Protein AF-A0A0E3L816-F1 (afdb_monomer_lite)

pLDDT: mean 95.99, std 7.19, range [52.72, 98.75]

Foldseek 3Di:
DDQADQAVPADDDFDDQPPPLAGQRNSNPNDRDVVSLVSCVVCQVVCQVRHDQSRQVLVPPRGRDVVSSVSSVVVD

Secondary structure (DSSP, 8-state):
---PPPPTT-SS--B-SSSSS---BTT-SSS--HHHHHHHHHHHHHHHHHS-GGGT-SS-SSS--HHHHHHHHHT-

InterPro domains:
  IPR002048 EF-hand domain [PS50222] (56-76)
  IPR018247 EF-Hand 1, calcium-binding site [PS00018] (57-69)
  IPR036439 Dockerin domain superfamily [SSF63446] (22-74)
  IPR050753 Peptidase M14 domain-containing protein [PTHR11532] (2-76)

Structure (mmCIF, N/CA/C/O backbone):
data_AF-A0A0E3L816-F1
#
_entry.id   AF-A0A0E3L816-F1
#
loop_
_atom_site.group_PDB
_atom_site.id
_atom_site.type_symbol
_atom_site.label_atom_id
_atom_site.label_alt_id
_atom_site.label_comp_id
_atom_site.label_asym_id
_atom_site.label_entity_id
_atom_site.label_seq_id
_atom_site.pdbx_PDB_ins_code
_atom_site.Cartn_x
_atom_site.Cartn_y
_atom_site.Cartn_z
_atom_site.occupancy
_atom_site.B_iso_or_equiv
_atom_site.auth_seq_id
_atom_site.auth_comp_id
_atom_site.auth_asym_id
_atom_site.auth_atom_id
_atom_site.pdbx_PDB_model_num
ATOM 1 N N . MET A 1 1 ? -8.254 0.865 17.508 1.00 52.72 1 MET A N 1
ATOM 2 C C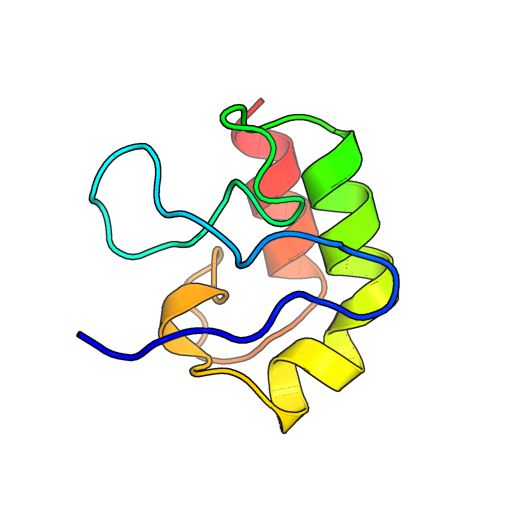A . MET A 1 1 ? -7.113 1.240 16.658 1.00 52.72 1 MET A CA 1
ATOM 3 C C . MET A 1 1 ? -6.302 -0.028 16.487 1.00 52.72 1 MET A C 1
ATOM 5 O O . MET A 1 1 ? -5.660 -0.459 17.439 1.00 52.72 1 MET A O 1
ATOM 9 N N . THR A 1 2 ? -6.503 -0.718 15.370 1.00 59.31 2 THR A N 1
ATOM 10 C CA . THR A 1 2 ? -5.756 -1.936 15.045 1.00 59.31 2 THR A CA 1
ATOM 11 C C . THR A 1 2 ? -4.356 -1.484 14.659 1.00 59.31 2 THR A C 1
ATOM 13 O O . THR A 1 2 ? -4.212 -0.640 13.783 1.00 59.31 2 THR A O 1
ATOM 16 N N . LEU A 1 3 ? -3.336 -1.943 15.381 1.00 78.12 3 LEU A N 1
ATOM 17 C CA . LEU A 1 3 ? -1.957 -1.625 15.031 1.00 78.12 3 LEU A CA 1
ATOM 18 C C . LEU A 1 3 ? -1.538 -2.590 13.919 1.00 78.12 3 LEU A C 1
ATOM 20 O O . LEU A 1 3 ? -1.418 -3.788 14.178 1.00 78.12 3 LEU A O 1
ATOM 24 N N . LEU A 1 4 ? -1.369 -2.086 12.697 1.00 90.44 4 LEU A N 1
ATOM 25 C CA . LEU A 1 4 ? -0.838 -2.878 11.591 1.00 90.44 4 LEU A CA 1
ATOM 26 C C . LEU A 1 4 ? 0.658 -3.130 11.811 1.00 90.44 4 LEU A C 1
ATOM 28 O O . LEU A 1 4 ? 1.372 -2.286 12.357 1.00 90.44 4 LEU A O 1
ATOM 32 N N . SER A 1 5 ? 1.125 -4.309 11.408 1.00 94.44 5 SER A N 1
ATOM 33 C CA . SER A 1 5 ? 2.562 -4.586 11.334 1.00 94.44 5 SER A CA 1
ATOM 34 C C . SER A 1 5 ? 3.148 -3.973 10.056 1.00 94.44 5 SER A C 1
ATOM 36 O O . SER A 1 5 ? 2.432 -3.863 9.062 1.00 94.44 5 SER A O 1
ATOM 38 N N . PRO A 1 6 ? 4.433 -3.593 10.036 1.00 97.00 6 PRO A N 1
ATOM 39 C CA . PRO A 1 6 ? 5.118 -3.315 8.779 1.00 97.00 6 PRO A CA 1
ATOM 40 C C . PRO A 1 6 ? 5.032 -4.513 7.829 1.00 97.00 6 PRO A C 1
ATOM 42 O O . PRO A 1 6 ? 5.036 -5.665 8.279 1.00 97.00 6 PRO A O 1
ATOM 45 N N . LEU A 1 7 ? 4.976 -4.241 6.524 1.00 97.25 7 LEU A N 1
ATOM 46 C CA . LEU A 1 7 ? 5.172 -5.276 5.508 1.00 97.25 7 LEU A CA 1
ATOM 47 C C . LEU A 1 7 ? 6.582 -5.880 5.645 1.00 97.25 7 LEU A C 1
ATOM 49 O O . LEU A 1 7 ? 7.487 -5.229 6.181 1.00 97.25 7 LEU A O 1
ATOM 53 N N . PRO A 1 8 ? 6.810 -7.099 5.126 1.00 97.31 8 PRO A N 1
ATOM 54 C CA . PRO A 1 8 ? 8.155 -7.624 4.957 1.00 97.31 8 PRO A CA 1
ATOM 55 C C . PRO A 1 8 ? 9.075 -6.596 4.282 1.00 97.31 8 PRO A C 1
ATOM 57 O O . PRO A 1 8 ? 8.696 -5.916 3.327 1.00 97.31 8 PRO A O 1
ATOM 60 N N . ASP A 1 9 ? 10.281 -6.464 4.829 1.00 92.00 9 ASP A N 1
ATOM 61 C CA . ASP A 1 9 ? 11.312 -5.512 4.401 1.00 92.00 9 ASP A CA 1
ATOM 62 C C . ASP A 1 9 ? 10.954 -4.015 4.539 1.00 92.00 9 ASP A C 1
ATOM 64 O O . ASP A 1 9 ? 11.729 -3.168 4.093 1.00 92.00 9 ASP A O 1
ATOM 68 N N . GLN A 1 10 ? 9.841 -3.670 5.202 1.00 95.62 10 GLN A N 1
ATOM 69 C CA . GLN A 1 10 ? 9.494 -2.292 5.571 1.00 95.62 10 GLN A CA 1
ATOM 70 C C . GLN A 1 10 ? 9.739 -2.029 7.062 1.00 95.62 10 GLN A C 1
ATOM 72 O O . GLN A 1 10 ? 9.588 -2.910 7.909 1.00 95.62 10 GLN A O 1
ATOM 77 N N . GLU A 1 11 ? 10.126 -0.797 7.399 1.00 93.75 11 GLU A N 1
ATOM 78 C CA . GLU A 1 11 ? 10.358 -0.382 8.792 1.00 93.75 11 GLU A CA 1
ATOM 79 C C . GLU A 1 11 ? 9.070 0.114 9.468 1.00 93.75 11 GLU A C 1
ATOM 81 O O . GLU A 1 11 ? 8.868 -0.095 10.667 1.00 93.75 11 GLU A O 1
ATOM 86 N N . TYR A 1 12 ? 8.185 0.750 8.700 1.00 96.56 12 TYR A N 1
ATOM 87 C CA . TYR A 1 12 ? 6.995 1.423 9.208 1.00 96.56 12 TYR A CA 1
ATOM 88 C C . TYR A 1 12 ? 5.721 0.684 8.797 1.00 96.56 12 TYR A C 1
ATOM 90 O O . TYR A 1 12 ? 5.662 0.019 7.766 1.00 96.56 12 TYR A O 1
ATOM 98 N N . ALA A 1 13 ? 4.700 0.776 9.648 1.00 96.62 13 ALA A N 1
ATOM 99 C CA . ALA A 1 13 ? 3.385 0.226 9.352 1.00 96.62 13 ALA A CA 1
ATOM 100 C C . ALA A 1 13 ? 2.697 1.034 8.239 1.00 96.62 13 ALA A C 1
ATOM 102 O O . ALA A 1 13 ? 2.915 2.252 8.180 1.00 96.62 13 ALA A O 1
ATOM 103 N N . PRO A 1 14 ? 1.827 0.389 7.437 1.00 97.94 14 PRO A N 1
ATOM 104 C CA . PRO A 1 14 ? 1.013 1.087 6.459 1.00 97.94 14 PRO A CA 1
ATOM 105 C C . PRO A 1 14 ? 0.212 2.233 7.071 1.00 97.94 14 PRO A C 1
ATOM 107 O O . PRO A 1 14 ? -0.221 2.139 8.230 1.00 97.94 14 PRO A O 1
ATOM 110 N N . LYS A 1 15 ? -0.038 3.284 6.288 1.00 97.56 15 LYS A N 1
ATOM 111 C CA . LYS A 1 15 ? -0.938 4.377 6.676 1.00 97.56 15 LYS A CA 1
ATOM 112 C C . LYS A 1 15 ? -2.002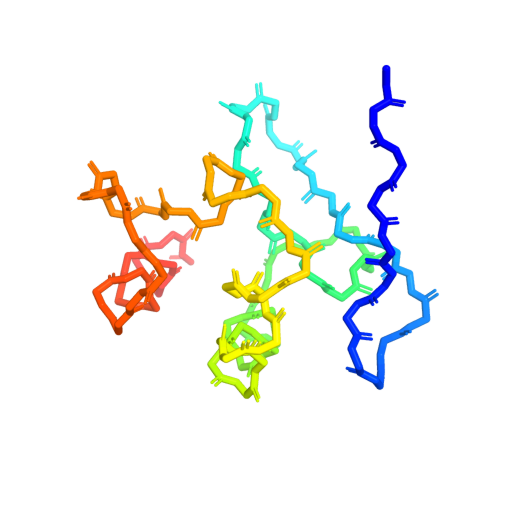 4.623 5.620 1.00 97.56 15 LYS A C 1
ATOM 114 O O . LYS A 1 15 ? -1.736 4.505 4.435 1.00 97.56 15 LYS A O 1
ATOM 119 N N . ASP A 1 16 ? -3.164 4.995 6.125 1.00 97.69 16 ASP A N 1
ATOM 120 C CA . ASP A 1 16 ? -4.252 5.630 5.397 1.00 97.69 16 ASP A CA 1
ATOM 121 C C . ASP A 1 16 ? -3.983 7.147 5.435 1.00 97.69 16 ASP A C 1
ATOM 123 O O . ASP A 1 16 ? -3.967 7.738 6.531 1.00 97.69 16 ASP A O 1
ATOM 127 N N . LEU A 1 17 ? -3.625 7.757 4.297 1.00 97.25 17 LEU A N 1
ATOM 128 C CA . LEU A 1 17 ? -3.240 9.177 4.258 1.00 97.25 17 LEU A CA 1
ATOM 129 C C . LEU A 1 17 ? -4.441 10.109 4.080 1.00 97.25 17 LEU A C 1
ATOM 131 O O . LEU A 1 17 ? -4.358 11.271 4.503 1.00 97.25 17 LEU A O 1
ATOM 135 N N . ASP A 1 18 ? -5.531 9.635 3.480 1.00 97.00 18 ASP A N 1
ATOM 136 C CA . ASP A 1 18 ? -6.701 10.454 3.152 1.00 97.00 18 ASP A CA 1
ATOM 137 C C . ASP A 1 18 ? -7.939 10.192 4.035 1.00 97.00 18 ASP A C 1
ATOM 139 O O . ASP A 1 18 ? -8.855 11.024 4.091 1.00 97.00 18 ASP A O 1
ATOM 143 N N . GLY A 1 19 ? -7.903 9.138 4.844 1.00 97.06 19 GLY A N 1
ATOM 144 C CA . GLY A 1 19 ? -8.910 8.770 5.829 1.00 97.06 19 GLY A CA 1
ATOM 145 C C . GLY A 1 19 ? -10.085 7.974 5.263 1.00 97.06 19 GLY A C 1
ATOM 146 O O . GLY A 1 19 ? -11.148 7.973 5.903 1.00 97.06 19 GLY A O 1
ATOM 147 N N . ASP A 1 20 ? -9.954 7.368 4.081 1.00 96.81 20 ASP A N 1
ATOM 148 C CA . ASP A 1 20 ? -11.023 6.591 3.445 1.00 96.81 20 ASP A CA 1
ATOM 149 C C . ASP A 1 20 ? -11.121 5.135 3.944 1.00 96.81 20 ASP A C 1
ATOM 151 O O . ASP A 1 20 ? -12.150 4.475 3.746 1.00 96.81 20 ASP A O 1
ATOM 155 N N . GLY A 1 21 ? -10.120 4.679 4.703 1.00 96.25 21 GLY A N 1
ATOM 156 C CA . GLY A 1 21 ? -10.024 3.334 5.260 1.00 96.25 21 GLY A CA 1
ATOM 157 C C . GLY A 1 21 ? -9.166 2.361 4.448 1.00 96.25 21 GLY A C 1
ATOM 158 O O . GLY A 1 21 ? -8.946 1.245 4.932 1.00 96.25 21 GLY A O 1
ATOM 159 N N . LEU A 1 22 ? -8.664 2.760 3.279 1.00 98.00 22 LEU A N 1
ATOM 160 C CA . LEU A 1 22 ? -7.642 2.052 2.515 1.00 98.00 22 LEU A CA 1
ATOM 161 C C . LEU A 1 22 ? -6.256 2.560 2.921 1.00 98.00 22 LEU A C 1
ATOM 163 O O . LEU A 1 22 ? -6.060 3.730 3.219 1.00 98.00 22 LEU A O 1
ATOM 167 N N . TYR A 1 23 ? -5.285 1.654 2.998 1.00 98.19 23 TYR A N 1
ATOM 168 C CA . TYR A 1 23 ? -3.942 1.970 3.487 1.00 98.19 23 TYR A CA 1
ATOM 169 C C . TYR A 1 23 ? -2.950 1.999 2.323 1.00 98.19 23 TYR A C 1
ATOM 171 O O . TYR A 1 23 ? -2.307 0.992 2.010 1.00 98.19 23 TYR A O 1
ATOM 179 N N . GLU A 1 24 ? -2.834 3.154 1.677 1.00 98.00 24 GLU A N 1
ATOM 180 C CA . GLU A 1 24 ? -2.057 3.360 0.458 1.00 98.00 24 GLU A CA 1
ATOM 181 C C . GLU A 1 24 ? -0.551 3.591 0.709 1.00 98.00 24 GLU A C 1
ATOM 183 O O . GLU A 1 24 ? 0.275 3.165 -0.100 1.00 98.00 24 GLU A O 1
ATOM 188 N N . ASP A 1 25 ? -0.158 4.176 1.851 1.00 98.06 25 ASP A N 1
ATOM 189 C CA . ASP A 1 25 ? 1.252 4.371 2.256 1.00 98.06 25 ASP A CA 1
ATOM 190 C C . ASP A 1 25 ? 1.822 3.077 2.848 1.00 98.06 25 ASP A C 1
ATOM 192 O O . ASP A 1 25 ? 1.985 2.950 4.064 1.00 98.06 25 ASP A O 1
ATOM 196 N N . LEU A 1 26 ? 2.094 2.086 1.999 1.00 98.00 26 LEU A N 1
ATOM 197 C CA . LEU A 1 26 ? 2.560 0.758 2.411 1.00 98.00 26 LEU A CA 1
ATOM 198 C C . LEU A 1 26 ? 3.967 0.736 2.993 1.00 98.00 26 LEU A C 1
ATOM 200 O O . LEU A 1 26 ? 4.282 -0.125 3.821 1.00 98.00 26 LEU A O 1
ATOM 204 N N . THR A 1 27 ? 4.824 1.651 2.552 1.00 97.69 27 THR A N 1
ATOM 205 C CA . THR A 1 27 ? 6.172 1.795 3.112 1.00 97.69 27 THR A CA 1
ATOM 206 C C . THR A 1 27 ? 6.182 2.597 4.413 1.00 97.69 27 THR A C 1
ATOM 208 O O . THR A 1 27 ? 7.190 2.618 5.128 1.00 97.69 27 THR A O 1
ATOM 211 N N . GLY A 1 28 ? 5.065 3.250 4.744 1.00 97.25 28 GLY A N 1
ATOM 212 C CA . GLY A 1 28 ? 4.908 4.096 5.916 1.00 97.25 28 GLY A CA 1
ATOM 213 C C . GLY A 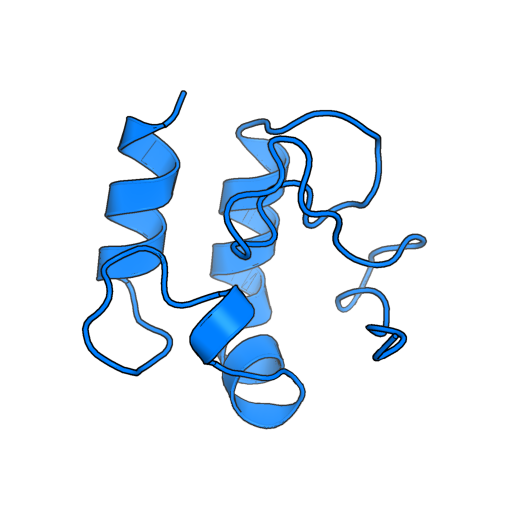1 28 ? 5.803 5.340 5.877 1.00 97.25 28 GLY A C 1
ATOM 214 O O . GLY A 1 28 ? 6.123 5.894 6.938 1.00 97.25 28 GLY A O 1
ATOM 215 N N . ASN A 1 29 ? 6.212 5.804 4.695 1.00 96.62 29 ASN A N 1
ATOM 216 C CA . ASN A 1 29 ? 7.116 6.944 4.522 1.00 96.62 29 ASN A CA 1
ATOM 217 C C . ASN A 1 29 ? 6.389 8.309 4.529 1.00 96.62 29 ASN A C 1
ATOM 219 O O . ASN A 1 29 ? 7.044 9.350 4.617 1.00 96.62 29 ASN A O 1
ATOM 223 N N . GLY A 1 30 ? 5.051 8.302 4.541 1.00 97.12 30 GLY A N 1
ATOM 224 C CA . GLY A 1 30 ? 4.207 9.498 4.565 1.00 97.12 30 GLY A CA 1
ATOM 225 C C . GLY A 1 30 ? 3.782 10.018 3.190 1.00 97.12 30 GLY A C 1
ATOM 226 O O . GLY A 1 30 ? 3.287 11.143 3.119 1.00 97.12 30 GLY A O 1
ATOM 227 N N . GLU A 1 31 ? 3.971 9.239 2.129 1.00 97.38 31 GLU A N 1
ATOM 228 C CA . GLU A 1 31 ? 3.562 9.553 0.762 1.00 97.38 31 GLU A CA 1
ATOM 229 C C . GLU A 1 31 ? 3.063 8.284 0.060 1.00 97.38 31 GLU A C 1
ATOM 231 O O . GLU A 1 31 ? 3.657 7.221 0.199 1.00 97.38 31 GLU A O 1
ATOM 236 N N . PHE A 1 32 ? 1.999 8.409 -0.737 1.00 98.12 32 PHE A N 1
ATOM 237 C CA . PHE A 1 32 ? 1.626 7.380 -1.701 1.00 98.12 32 PHE A CA 1
ATOM 238 C C . PHE A 1 32 ? 2.424 7.557 -2.992 1.00 98.12 32 PHE A C 1
ATOM 240 O O . PHE A 1 32 ? 2.364 8.609 -3.632 1.00 98.12 32 PHE A O 1
ATOM 247 N N . SER A 1 33 ? 3.170 6.531 -3.392 1.00 97.94 33 SER A N 1
ATOM 248 C CA . SER A 1 33 ? 4.027 6.573 -4.573 1.00 97.94 33 SER A CA 1
ATOM 249 C C . SER A 1 33 ? 4.058 5.236 -5.320 1.00 97.94 33 SER A C 1
ATOM 251 O O . SER A 1 33 ? 3.564 4.207 -4.863 1.00 97.94 33 SER A O 1
ATOM 253 N N . PHE A 1 34 ? 4.745 5.206 -6.467 1.00 98.19 34 PHE A N 1
ATOM 254 C CA . PHE A 1 34 ? 4.987 3.955 -7.194 1.00 98.19 34 PHE A CA 1
ATOM 255 C C . PHE A 1 34 ? 5.747 2.902 -6.359 1.00 98.19 34 PHE A C 1
ATOM 257 O O . PHE A 1 34 ? 5.640 1.707 -6.634 1.00 98.19 34 PHE A O 1
ATOM 264 N N . VAL A 1 35 ? 6.510 3.314 -5.338 1.00 98.06 35 VAL A N 1
ATOM 265 C CA . VAL A 1 35 ? 7.212 2.379 -4.442 1.00 98.06 35 VAL A CA 1
ATOM 266 C C . VAL A 1 35 ? 6.215 1.559 -3.626 1.00 98.06 35 VAL A C 1
ATOM 268 O O . VAL A 1 35 ? 6.436 0.364 -3.432 1.00 98.06 35 VAL A O 1
ATOM 271 N N . ASP A 1 36 ? 5.100 2.161 -3.219 1.00 98.50 36 ASP A N 1
ATOM 272 C CA . ASP A 1 36 ? 4.050 1.490 -2.458 1.00 98.50 36 ASP A CA 1
ATOM 273 C C . ASP A 1 36 ? 3.331 0.460 -3.333 1.00 98.50 36 ASP A C 1
ATOM 275 O O . ASP A 1 36 ? 3.154 -0.678 -2.916 1.00 98.50 36 ASP A O 1
ATOM 279 N N . ILE A 1 37 ? 3.068 0.771 -4.606 1.00 98.50 37 ILE A N 1
ATOM 280 C CA . ILE A 1 37 ? 2.511 -0.203 -5.566 1.00 98.50 37 ILE A CA 1
ATOM 281 C C . ILE A 1 37 ? 3.426 -1.427 -5.722 1.00 98.50 37 ILE A C 1
ATOM 283 O O . ILE A 1 37 ? 2.968 -2.572 -5.720 1.00 98.50 37 ILE A O 1
ATOM 287 N N . VAL A 1 38 ? 4.740 -1.208 -5.828 1.00 98.25 38 VAL A N 1
ATOM 288 C CA . VAL A 1 38 ? 5.718 -2.306 -5.894 1.00 98.25 38 VAL A CA 1
ATOM 289 C C . VAL A 1 38 ? 5.741 -3.102 -4.584 1.00 98.25 38 VAL A C 1
ATOM 291 O O . VAL A 1 38 ? 5.840 -4.330 -4.621 1.00 98.25 38 VAL A O 1
ATOM 294 N N . ALA A 1 39 ? 5.627 -2.429 -3.436 1.00 98.25 39 ALA A N 1
ATOM 295 C CA . ALA A 1 39 ? 5.542 -3.083 -2.134 1.00 98.25 39 ALA A CA 1
ATOM 296 C C . ALA A 1 39 ? 4.275 -3.942 -2.007 1.00 98.25 39 ALA A C 1
ATOM 298 O O . ALA A 1 39 ? 4.385 -5.070 -1.521 1.00 98.25 39 ALA A O 1
ATOM 299 N N . TYR A 1 40 ? 3.122 -3.464 -2.494 1.00 98.50 40 TYR A N 1
ATOM 300 C CA . TYR A 1 40 ? 1.874 -4.230 -2.549 1.00 98.50 40 TYR A CA 1
ATOM 301 C C . TYR A 1 40 ? 2.083 -5.501 -3.366 1.00 98.50 40 TYR A C 1
ATOM 303 O O . TYR A 1 40 ? 1.935 -6.607 -2.851 1.00 98.50 40 TYR A O 1
ATOM 311 N N . PHE A 1 41 ? 2.518 -5.343 -4.621 1.00 98.44 41 PHE A N 1
ATOM 312 C CA . PHE A 1 41 ? 2.687 -6.446 -5.565 1.00 98.44 41 PHE A CA 1
ATOM 313 C C . PHE A 1 41 ? 3.639 -7.530 -5.040 1.00 98.44 41 PHE A C 1
ATOM 315 O O . PHE A 1 41 ? 3.356 -8.720 -5.162 1.00 98.44 41 PHE A O 1
ATOM 322 N N . HIS A 1 42 ? 4.758 -7.143 -4.421 1.00 98.44 42 HIS A N 1
ATOM 323 C CA . HIS A 1 42 ? 5.705 -8.106 -3.853 1.00 98.44 42 HIS A CA 1
ATOM 324 C C . HIS A 1 42 ? 5.190 -8.827 -2.601 1.00 98.44 42 HIS A C 1
ATOM 326 O O . HIS A 1 42 ? 5.693 -9.907 -2.291 1.00 98.44 42 HIS A O 1
ATOM 332 N N . ASN A 1 43 ? 4.225 -8.252 -1.880 1.00 98.38 43 ASN A N 1
ATOM 333 C CA . ASN A 1 43 ? 3.763 -8.763 -0.591 1.00 98.38 43 ASN A CA 1
ATOM 334 C C . ASN A 1 43 ? 2.306 -9.243 -0.597 1.00 98.38 43 ASN A C 1
ATOM 336 O O . ASN A 1 43 ? 1.788 -9.519 0.479 1.00 98.38 43 ASN A O 1
ATOM 340 N N . MET A 1 44 ? 1.656 -9.393 -1.756 1.00 98.25 44 MET A N 1
ATOM 341 C CA . MET A 1 44 ? 0.234 -9.765 -1.856 1.00 98.25 44 MET A CA 1
ATOM 342 C C . MET A 1 44 ? -0.135 -10.991 -1.007 1.00 98.25 44 MET A C 1
ATOM 344 O O . MET A 1 44 ? -1.002 -10.895 -0.144 1.00 98.25 44 MET A O 1
ATOM 348 N N . ASP A 1 45 ? 0.586 -12.106 -1.168 1.00 98.25 45 ASP A N 1
ATOM 349 C CA . ASP A 1 45 ? 0.348 -13.335 -0.393 1.00 98.25 45 ASP A CA 1
ATOM 350 C C . ASP A 1 45 ? 0.499 -13.104 1.121 1.00 98.25 45 ASP A C 1
ATOM 352 O O . ASP A 1 45 ? -0.189 -13.710 1.946 1.00 98.25 45 ASP A O 1
ATOM 356 N N . TRP A 1 46 ? 1.429 -12.228 1.512 1.00 98.19 46 TRP A N 1
ATOM 357 C CA . TRP A 1 46 ? 1.648 -11.899 2.914 1.00 98.19 46 TRP A CA 1
ATOM 358 C C . TRP A 1 46 ? 0.537 -10.996 3.454 1.00 98.19 46 TRP A C 1
ATOM 360 O O . TRP A 1 46 ? 0.069 -11.235 4.567 1.00 98.19 46 TRP A O 1
ATOM 370 N N . ILE A 1 47 ? 0.098 -10.001 2.680 1.00 98.06 47 ILE A N 1
ATOM 371 C CA . ILE A 1 47 ? -1.019 -9.112 3.021 1.00 98.06 47 ILE A CA 1
ATOM 372 C C . ILE A 1 47 ? -2.282 -9.953 3.216 1.00 98.06 47 ILE A C 1
ATOM 374 O O . ILE A 1 47 ? -2.870 -9.903 4.293 1.00 98.06 47 ILE A O 1
ATOM 378 N N . GLU A 1 48 ? -2.632 -10.805 2.249 1.00 97.69 48 GLU A N 1
ATOM 379 C CA . GLU A 1 48 ? -3.813 -11.676 2.321 1.00 97.69 48 GLU A CA 1
ATOM 380 C C . GLU A 1 48 ? -3.809 -12.560 3.582 1.00 97.69 48 GLU A C 1
ATOM 382 O O . GLU A 1 48 ? -4.841 -12.762 4.222 1.00 97.69 48 GLU A O 1
ATOM 387 N N . ALA A 1 49 ? -2.637 -13.065 3.980 1.00 97.62 49 ALA A N 1
ATOM 388 C CA . ALA A 1 49 ? -2.506 -13.960 5.127 1.00 97.62 49 ALA A CA 1
ATOM 389 C C . ALA A 1 49 ? -2.416 -13.257 6.497 1.00 97.62 49 ALA A C 1
ATOM 391 O O . ALA A 1 49 ? -2.672 -13.904 7.517 1.00 97.62 49 ALA A O 1
ATOM 392 N N . ASN A 1 50 ? -2.008 -11.983 6.556 1.00 97.00 50 ASN A N 1
ATOM 393 C CA . ASN A 1 50 ? -1.639 -11.317 7.817 1.00 97.00 50 ASN A CA 1
ATOM 394 C C . ASN A 1 50 ? -2.404 -10.020 8.100 1.00 97.00 50 ASN A C 1
ATOM 396 O O . ASN A 1 50 ? -2.320 -9.514 9.223 1.00 97.00 50 ASN A O 1
ATOM 400 N N . MET A 1 51 ? -3.137 -9.486 7.125 1.00 96.12 51 MET A N 1
ATOM 401 C CA . MET A 1 51 ? -3.803 -8.193 7.231 1.00 96.12 51 MET A CA 1
ATOM 402 C C . MET A 1 51 ? -5.321 -8.286 7.032 1.00 96.12 51 MET A C 1
ATOM 404 O O . MET A 1 51 ? -5.805 -9.213 6.385 1.00 96.12 51 MET A O 1
ATOM 408 N N . PRO A 1 52 ? -6.098 -7.332 7.583 1.00 96.81 52 PRO A N 1
ATOM 409 C CA . PRO A 1 52 ? -7.517 -7.205 7.264 1.00 96.81 52 PRO A CA 1
ATOM 410 C C . PRO A 1 52 ? -7.688 -6.839 5.787 1.00 96.81 52 PRO A C 1
ATOM 4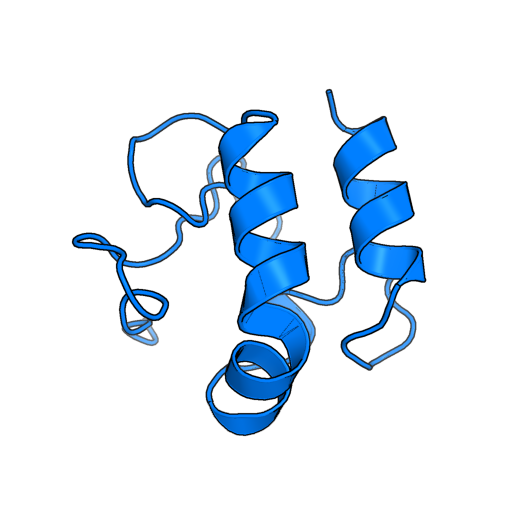12 O O . PRO A 1 52 ? -7.189 -5.802 5.356 1.00 96.81 52 PRO A O 1
ATOM 415 N N . VAL A 1 53 ? -8.375 -7.688 5.022 1.00 97.31 53 VAL A N 1
ATOM 416 C CA . VAL A 1 53 ? -8.554 -7.517 3.569 1.00 97.31 53 VAL A CA 1
ATOM 417 C C . VAL A 1 53 ? -9.210 -6.177 3.249 1.00 97.31 53 VAL A C 1
ATOM 419 O O . VAL A 1 53 ? -8.790 -5.504 2.319 1.00 97.31 53 VAL A O 1
ATOM 422 N N . GLU A 1 54 ? -10.163 -5.736 4.070 1.00 97.31 54 GLU A N 1
ATOM 423 C CA . GLU A 1 54 ? -10.897 -4.481 3.885 1.00 97.31 54 GLU A CA 1
ATOM 424 C C . GLU A 1 54 ? -10.023 -3.214 3.851 1.00 97.31 54 GLU A C 1
ATOM 426 O O . GLU A 1 54 ? -10.500 -2.174 3.417 1.00 97.31 54 GLU A O 1
ATOM 431 N N . TYR A 1 55 ? -8.772 -3.286 4.316 1.00 98.19 55 TYR A N 1
ATOM 432 C CA . TYR A 1 55 ? -7.823 -2.166 4.292 1.00 98.19 55 TYR A CA 1
ATOM 433 C C . TYR A 1 55 ? -6.946 -2.134 3.036 1.00 98.19 55 TYR A C 1
ATOM 435 O O . TYR A 1 55 ? -6.251 -1.147 2.804 1.00 98.19 55 TYR A O 1
ATOM 443 N N . PHE A 1 56 ? -6.938 -3.218 2.260 1.00 98.31 56 PHE A N 1
ATOM 444 C CA . PHE A 1 56 ? -6.023 -3.431 1.134 1.00 98.31 56 PHE A CA 1
ATOM 445 C C . PHE A 1 56 ? -6.738 -3.921 -0.137 1.00 98.31 56 PHE A C 1
ATOM 447 O O . PHE A 1 56 ? -6.077 -4.176 -1.139 1.00 98.31 56 PHE A O 1
ATOM 454 N N . ASP A 1 57 ? -8.062 -4.064 -0.093 1.00 98.69 57 ASP A N 1
ATOM 455 C CA . ASP A 1 57 ? -8.957 -4.373 -1.213 1.00 98.69 57 ASP A CA 1
ATOM 456 C C . ASP A 1 57 ? -9.333 -3.066 -1.927 1.00 98.69 57 ASP A C 1
ATOM 458 O O . ASP A 1 57 ? -10.395 -2.482 -1.696 1.00 98.69 57 ASP A O 1
ATOM 462 N N . PHE A 1 58 ? -8.402 -2.563 -2.737 1.00 98.56 58 PHE A N 1
ATOM 463 C CA . PHE A 1 58 ? -8.530 -1.290 -3.450 1.00 98.56 58 PHE A CA 1
ATOM 464 C C . PHE A 1 58 ? -9.613 -1.343 -4.531 1.00 98.56 58 PHE A C 1
ATOM 466 O O . PHE A 1 58 ? -10.259 -0.328 -4.795 1.00 98.56 58 PHE A O 1
ATOM 473 N N . ASN A 1 59 ? -9.846 -2.515 -5.126 1.00 98.56 59 ASN A N 1
ATOM 474 C CA . ASN A 1 59 ? -10.884 -2.684 -6.146 1.00 98.56 59 ASN A CA 1
ATOM 475 C C . ASN A 1 59 ? -12.276 -3.024 -5.561 1.00 98.56 59 ASN A C 1
ATOM 477 O O . ASN A 1 59 ? -13.285 -2.995 -6.278 1.00 98.56 59 ASN A O 1
ATOM 481 N N . GLY A 1 60 ? -12.352 -3.337 -4.264 1.00 98.31 60 GLY A N 1
ATOM 482 C CA . GLY A 1 60 ? -13.589 -3.584 -3.524 1.00 98.31 60 GLY A CA 1
ATOM 483 C C . GLY A 1 60 ? -14.275 -4.918 -3.840 1.00 98.31 60 GLY A C 1
ATOM 484 O O . GLY A 1 60 ? -15.506 -5.017 -3.723 1.00 98.31 60 GLY A O 1
ATOM 485 N N . ASN A 1 61 ? -13.535 -5.933 -4.288 1.00 98.44 61 ASN A N 1
ATOM 486 C CA . ASN A 1 61 ? -14.082 -7.238 -4.670 1.00 98.44 61 ASN A CA 1
ATOM 487 C C . ASN A 1 61 ? -14.021 -8.295 -3.547 1.00 98.44 61 ASN A C 1
ATOM 489 O O . ASN A 1 61 ? -14.529 -9.412 -3.720 1.00 98.44 61 ASN A O 1
ATOM 493 N N . GLY A 1 62 ? -13.480 -7.931 -2.385 1.00 98.25 62 GLY A N 1
ATOM 494 C CA . GLY A 1 62 ? -13.434 -8.737 -1.170 1.00 98.25 62 GLY A CA 1
ATOM 495 C C . GLY A 1 62 ? -12.245 -9.692 -1.080 1.00 98.25 62 GLY A C 1
ATOM 496 O O . GLY A 1 62 ? -12.315 -10.650 -0.302 1.00 98.25 62 GLY A O 1
ATOM 497 N N . ARG A 1 63 ? -11.187 -9.489 -1.869 1.00 98.44 63 ARG A N 1
ATOM 498 C CA . AR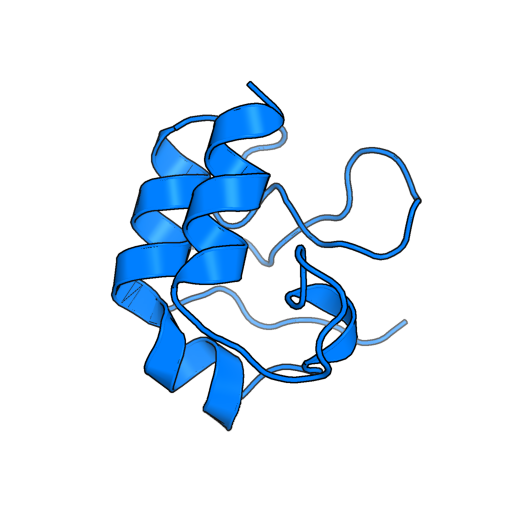G A 1 63 ? -9.952 -10.290 -1.831 1.00 98.44 63 ARG A CA 1
ATOM 499 C C . ARG A 1 63 ? -8.751 -9.453 -2.264 1.00 98.44 63 ARG A C 1
ATOM 501 O O . ARG A 1 63 ? -8.912 -8.459 -2.944 1.00 98.44 63 ARG A O 1
ATOM 508 N N . ILE A 1 64 ? -7.562 -9.922 -1.901 1.00 98.75 64 ILE A N 1
ATOM 509 C CA . ILE A 1 64 ? -6.292 -9.366 -2.373 1.00 98.75 64 ILE A CA 1
ATOM 510 C C . ILE A 1 64 ? -5.966 -10.007 -3.722 1.00 98.75 64 ILE A C 1
ATOM 512 O O . ILE A 1 64 ? -5.745 -11.219 -3.800 1.00 98.75 64 ILE A O 1
ATOM 516 N N . ASP A 1 65 ? -5.957 -9.227 -4.795 1.00 98.56 65 ASP A N 1
ATOM 517 C CA . ASP A 1 65 ? -5.632 -9.706 -6.132 1.00 98.56 65 ASP A CA 1
ATOM 518 C C . ASP A 1 65 ? -4.949 -8.645 -7.015 1.00 98.56 65 ASP A C 1
ATOM 520 O O . ASP A 1 65 ? -4.524 -7.578 -6.582 1.00 98.56 65 ASP A O 1
ATOM 524 N N . PHE A 1 66 ? -4.699 -9.004 -8.275 1.00 98.50 66 PHE A N 1
ATOM 525 C CA . PHE A 1 66 ? -3.958 -8.130 -9.180 1.00 98.50 66 PHE A CA 1
ATOM 526 C C . PHE A 1 66 ? -4.777 -6.913 -9.634 1.00 98.50 66 PHE A C 1
ATOM 528 O O . PHE A 1 66 ? -4.184 -5.916 -10.044 1.00 98.50 66 PHE A O 1
ATOM 535 N N . ASP A 1 67 ? -6.108 -6.969 -9.561 1.00 98.69 67 ASP A N 1
ATOM 536 C CA . ASP A 1 67 ? -6.948 -5.830 -9.923 1.00 98.69 67 ASP A CA 1
ATOM 537 C C . ASP A 1 67 ? -6.790 -4.703 -8.877 1.00 98.69 67 ASP A C 1
ATOM 539 O O . ASP A 1 67 ? -6.877 -3.534 -9.241 1.00 98.69 67 ASP A O 1
ATOM 543 N N . ASP A 1 68 ? -6.420 -5.015 -7.625 1.00 98.75 68 ASP A N 1
ATOM 544 C CA . ASP A 1 68 ? -6.027 -4.000 -6.628 1.00 98.75 68 ASP A CA 1
ATOM 545 C C . ASP A 1 68 ? -4.796 -3.201 -7.073 1.00 98.75 68 ASP A C 1
ATOM 547 O O . ASP A 1 68 ? -4.766 -1.976 -6.991 1.00 98.75 68 ASP A O 1
ATOM 551 N N . VAL A 1 69 ? -3.782 -3.885 -7.613 1.00 98.50 69 VAL A N 1
ATOM 552 C CA . VAL A 1 69 ? -2.555 -3.248 -8.125 1.00 98.50 69 VAL A CA 1
ATOM 553 C C . VAL A 1 69 ? -2.868 -2.321 -9.301 1.00 98.50 69 VAL A C 1
ATOM 555 O O .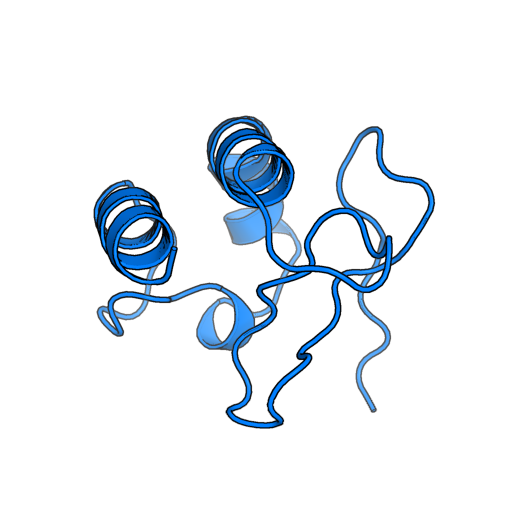 VAL A 1 69 ? -2.246 -1.265 -9.447 1.00 98.50 69 VAL A O 1
ATOM 558 N N . VAL A 1 70 ? -3.820 -2.712 -10.152 1.00 98.38 70 VAL A N 1
ATOM 559 C CA . VAL A 1 70 ? -4.279 -1.891 -11.280 1.00 98.38 70 VAL A CA 1
ATOM 560 C C . VAL A 1 70 ? -4.957 -0.618 -10.778 1.00 98.38 70 VAL A C 1
ATOM 562 O O . VAL A 1 70 ? -4.640 0.463 -11.281 1.00 98.38 70 VAL A O 1
ATOM 565 N N . ASP A 1 71 ? -5.822 -0.729 -9.772 1.00 98.50 71 ASP A N 1
ATOM 566 C CA . ASP A 1 71 ? -6.529 0.418 -9.201 1.00 98.50 71 ASP A CA 1
ATOM 567 C C . ASP A 1 71 ? -5.577 1.350 -8.440 1.00 98.50 71 ASP A C 1
ATOM 569 O O . ASP A 1 71 ? -5.619 2.563 -8.659 1.00 98.50 71 ASP A O 1
ATOM 573 N N . MET A 1 72 ? -4.611 0.813 -7.685 1.00 98.25 72 MET A N 1
ATOM 574 C CA . MET A 1 72 ? -3.536 1.618 -7.088 1.00 98.25 72 MET A CA 1
ATOM 575 C C . MET A 1 72 ? -2.756 2.409 -8.148 1.00 98.25 72 MET A C 1
ATOM 577 O O . MET A 1 72 ? -2.419 3.574 -7.946 1.00 98.25 72 MET A O 1
ATOM 581 N N . PHE A 1 73 ? -2.480 1.817 -9.315 1.00 97.06 73 PHE A N 1
ATOM 582 C CA . PHE A 1 73 ? -1.786 2.527 -10.396 1.00 97.06 73 PHE A CA 1
ATOM 583 C C . PHE A 1 73 ? -2.617 3.684 -10.974 1.00 97.06 73 PHE A C 1
ATOM 585 O O . PHE A 1 73 ? -2.045 4.656 -11.467 1.00 97.06 73 PHE A O 1
ATOM 592 N N . ALA A 1 74 ? -3.948 3.610 -10.898 1.00 96.75 74 ALA A N 1
ATOM 593 C CA . ALA A 1 74 ? -4.854 4.675 -11.329 1.00 96.75 74 ALA A CA 1
ATOM 594 C C . ALA A 1 74 ? -4.999 5.823 -10.308 1.00 96.75 74 ALA A C 1
ATOM 596 O O . ALA A 1 74 ? -5.561 6.862 -10.659 1.00 96.75 74 ALA A O 1
ATOM 597 N N . MET A 1 75 ? -4.495 5.654 -9.080 1.00 94.06 75 MET A N 1
ATOM 598 C CA . MET A 1 75 ? -4.502 6.673 -8.019 1.00 94.06 75 MET A CA 1
ATOM 599 C C . MET A 1 75 ? -3.325 7.666 -8.104 1.00 94.06 75 MET A C 1
ATOM 601 O O . MET A 1 75 ? -3.338 8.668 -7.390 1.00 94.06 75 MET A O 1
ATOM 605 N N . ILE A 1 76 ? -2.316 7.400 -8.948 1.00 87.19 76 ILE A N 1
ATOM 606 C CA . ILE A 1 76 ? -1.135 8.268 -9.156 1.00 87.19 76 ILE A CA 1
ATOM 607 C C . ILE A 1 76 ? -1.472 9.515 -9.990 1.00 87.19 76 ILE A C 1
ATOM 609 O O . ILE A 1 76 ? -2.137 9.382 -11.044 1.00 87.19 76 ILE A O 1
#

Radius of gyration: 10.9 Å; chains: 1; bounding box: 25×24×28 Å

Organism: NCBI:txid1434120

Sequence (76 aa):
MTLLSPLPDQEYAPKDLDGDGLYEDLTGNGEFSFVDIVAYFHNMDWIEANMPVEYFDFNGNGRIDFDDVVDMFAMI